Protein AF-A0A507F791-F1 (afdb_monomer)

pLDDT: mean 83.89, std 9.52, range [49.16, 92.06]

Mean predicted aligned error: 5.21 Å

Organism: NCBI:txid246404

Secondary structure (DSSP, 8-state):
-TT-HHHHHTTPPTT-EEEEEEEETTTEEEEEEEE--

Foldseek 3Di:
DVPDVVCVVVVPDAQDKDWDWDQDPVPRIDIDIDGDD

Sequence (37 aa):
MQSDPVARYYGLKRGQVVKITRPSETAGRYNTYRICL

Radius of gyration: 11.69 Å; Cα contacts (8 Å, |Δi|>4): 46; chains: 1; bounding box: 20×16×30 Å

Structure (mmCIF, N/CA/C/O backbone):
data_AF-A0A507F791-F1
#
_entry.id   AF-A0A507F791-F1
#
loop_
_atom_site.group_PDB
_atom_site.id
_atom_site.type_symbol
_atom_site.label_atom_id
_atom_site.label_alt_id
_atom_site.label_comp_id
_atom_site.label_asym_id
_atom_site.label_entity_id
_atom_site.label_seq_id
_atom_site.pdbx_PDB_ins_code
_atom_site.Cartn_x
_atom_site.Cartn_y
_atom_site.Cartn_z
_atom_site.occupancy
_atom_site.B_iso_or_equiv
_atom_site.auth_seq_id
_atom_site.auth_comp_id
_atom_site.auth_asym_id
_atom_site.auth_atom_id
_atom_site.pdbx_PDB_model_num
ATOM 1 N N . MET A 1 1 ? 2.673 -1.053 13.903 1.00 49.16 1 MET A N 1
ATOM 2 C CA . MET A 1 1 ? 1.315 -0.855 13.355 1.00 49.16 1 MET A CA 1
ATOM 3 C C . MET A 1 1 ? 0.692 0.485 13.769 1.00 49.16 1 MET A C 1
ATOM 5 O O . MET A 1 1 ? 0.242 1.194 12.887 1.00 49.16 1 MET A O 1
ATOM 9 N N . GLN A 1 2 ? 0.825 0.944 15.026 1.00 51.28 2 GLN A N 1
ATOM 10 C CA . GLN A 1 2 ? 0.609 2.369 15.394 1.00 51.28 2 GLN A CA 1
ATOM 11 C C . GLN A 1 2 ? 1.725 3.343 14.940 1.00 51.28 2 GLN A C 1
ATOM 13 O O . GLN A 1 2 ? 1.551 4.562 15.005 1.00 51.28 2 GLN A O 1
ATOM 18 N N . SER A 1 3 ? 2.869 2.816 14.486 1.00 67.69 3 SER A N 1
ATOM 19 C CA . SER A 1 3 ? 4.055 3.597 14.089 1.00 67.69 3 SER A CA 1
ATOM 20 C C . SER A 1 3 ? 4.198 3.838 12.587 1.00 67.69 3 SER A C 1
ATOM 22 O O . SER A 1 3 ? 5.172 4.468 12.195 1.00 67.69 3 SER A O 1
ATOM 24 N N . ASP A 1 4 ? 3.292 3.335 11.741 1.00 81.06 4 ASP A N 1
ATOM 25 C CA . ASP A 1 4 ? 3.378 3.609 10.303 1.00 81.06 4 ASP A CA 1
ATOM 26 C C . ASP A 1 4 ? 2.985 5.078 10.057 1.00 81.06 4 ASP A C 1
ATOM 28 O O . ASP A 1 4 ? 1.820 5.440 10.262 1.00 81.06 4 ASP A O 1
ATOM 32 N N . PRO A 1 5 ? 3.920 5.949 9.628 1.00 85.56 5 PRO A N 1
ATOM 33 C CA . PRO A 1 5 ? 3.628 7.369 9.441 1.00 85.56 5 PRO A CA 1
ATOM 34 C C . PRO A 1 5 ? 2.582 7.576 8.345 1.00 85.56 5 PRO A C 1
ATOM 36 O O . PRO A 1 5 ? 1.748 8.468 8.452 1.00 85.56 5 PRO A O 1
A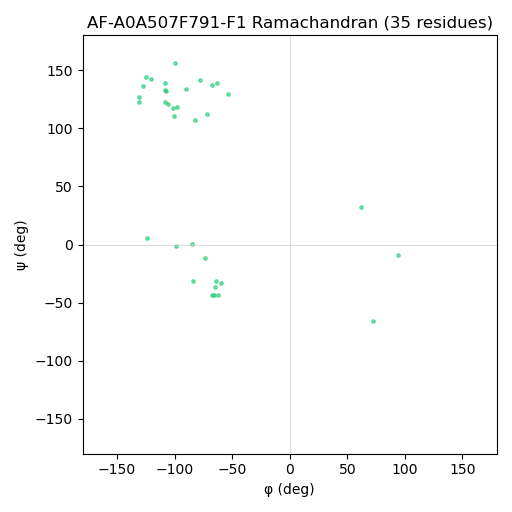TOM 39 N N . VAL A 1 6 ? 2.566 6.697 7.337 1.00 86.12 6 VAL A N 1
ATOM 40 C CA . VAL A 1 6 ? 1.567 6.700 6.263 1.00 86.12 6 VAL A CA 1
ATOM 41 C C . VAL A 1 6 ? 0.179 6.371 6.815 1.00 86.12 6 VAL A C 1
ATOM 43 O O . VAL A 1 6 ? -0.782 7.063 6.499 1.00 86.12 6 VAL A O 1
ATOM 46 N N . ALA A 1 7 ? 0.060 5.375 7.698 1.00 86.19 7 ALA A N 1
ATOM 47 C CA . ALA A 1 7 ? -1.221 5.038 8.315 1.00 86.19 7 ALA A CA 1
ATOM 48 C C . ALA A 1 7 ? -1.753 6.171 9.202 1.00 86.19 7 ALA A C 1
ATOM 50 O O . ALA A 1 7 ? -2.951 6.445 9.190 1.00 86.19 7 ALA A O 1
ATOM 51 N N . ARG A 1 8 ? -0.858 6.874 9.910 1.00 83.69 8 ARG A N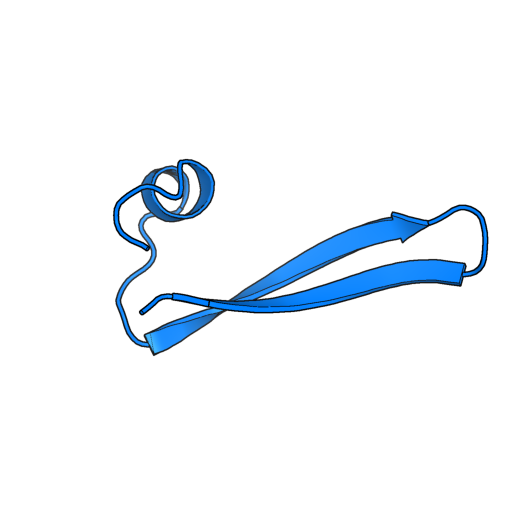 1
ATOM 52 C CA . ARG A 1 8 ? -1.204 8.062 10.700 1.00 83.69 8 ARG A CA 1
ATOM 53 C C . ARG A 1 8 ? -1.624 9.239 9.823 1.00 83.69 8 ARG A C 1
ATOM 55 O O . ARG A 1 8 ? -2.612 9.890 10.137 1.00 83.69 8 ARG A O 1
ATOM 62 N N . TYR A 1 9 ? -0.906 9.484 8.731 1.00 88.12 9 TYR A N 1
ATOM 63 C CA . TYR A 1 9 ? -1.214 10.557 7.787 1.00 88.12 9 TYR A CA 1
ATOM 64 C C . TYR A 1 9 ? -2.588 10.367 7.135 1.00 88.12 9 TYR A C 1
ATOM 66 O O . TYR A 1 9 ? -3.372 11.306 7.058 1.00 88.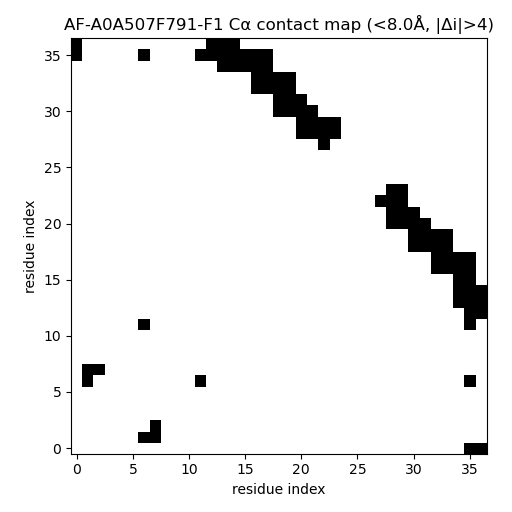12 9 TYR A O 1
ATOM 74 N N . TYR A 1 10 ? -2.910 9.136 6.733 1.00 87.00 10 TYR A N 1
ATOM 75 C CA . TYR A 1 10 ? -4.208 8.800 6.142 1.00 87.00 10 TYR A CA 1
ATOM 76 C C . TYR A 1 10 ? -5.309 8.491 7.173 1.00 87.00 10 TYR A C 1
ATOM 78 O O . TYR A 1 10 ? -6.431 8.183 6.779 1.00 87.00 10 TYR A O 1
ATOM 86 N N . GLY A 1 11 ? -5.024 8.556 8.480 1.00 87.19 11 GLY A N 1
ATOM 87 C CA . GLY A 1 11 ? -6.016 8.319 9.537 1.00 87.19 11 GLY A CA 1
ATOM 88 C C . GLY A 1 11 ? -6.623 6.910 9.531 1.00 87.19 11 GLY A C 1
ATOM 89 O O . GLY A 1 11 ? -7.799 6.742 9.863 1.00 87.19 11 GLY A O 1
ATOM 90 N N . LEU A 1 12 ? -5.845 5.901 9.129 1.00 88.25 12 LEU A N 1
ATOM 91 C CA . LEU A 1 12 ? -6.331 4.531 8.980 1.00 88.25 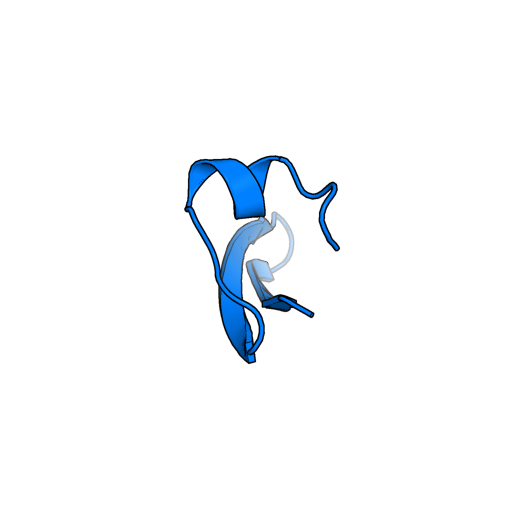12 LEU A CA 1
ATOM 92 C C . LEU A 1 12 ? -6.695 3.911 10.333 1.00 88.25 12 LEU A C 1
ATOM 94 O O . LEU A 1 12 ? -5.960 4.021 11.315 1.00 88.25 12 LEU A O 1
ATOM 98 N N . LYS A 1 13 ? -7.824 3.205 10.361 1.00 83.56 13 LYS A N 1
ATOM 99 C CA . LYS A 1 13 ? -8.330 2.458 11.514 1.00 83.56 13 LYS A CA 1
ATOM 100 C C . LYS A 1 13 ? -8.001 0.972 11.392 1.00 83.56 13 LYS A C 1
ATOM 102 O O . LYS A 1 13 ? -7.838 0.431 10.296 1.00 83.56 13 LYS A O 1
ATOM 107 N N . ARG A 1 14 ? -7.953 0.295 12.543 1.00 83.69 14 ARG A N 1
ATOM 108 C CA . ARG A 1 14 ? -7.749 -1.155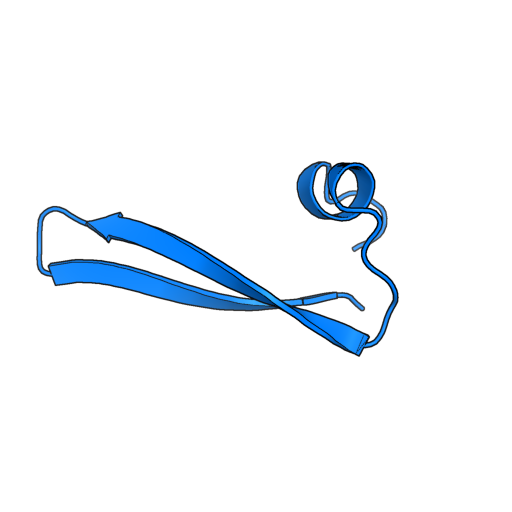 12.625 1.00 83.69 14 ARG A CA 1
ATOM 109 C C . ARG A 1 14 ? -8.784 -1.889 11.760 1.00 83.69 14 ARG A C 1
ATOM 111 O O . ARG A 1 14 ? -9.976 -1.618 11.866 1.00 83.6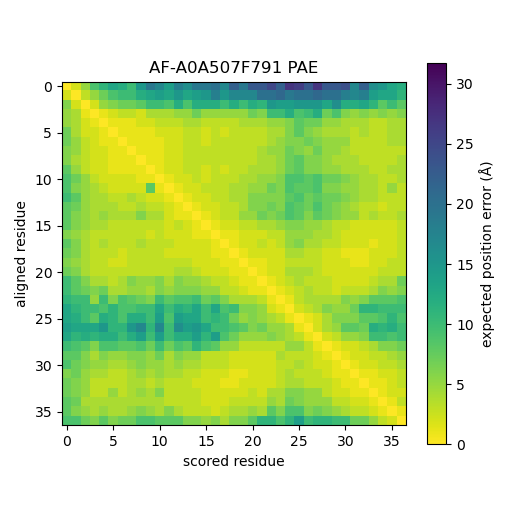9 14 ARG A O 1
ATOM 118 N N . GLY A 1 15 ? -8.322 -2.805 10.914 1.00 85.25 15 GLY A N 1
ATOM 119 C CA . GLY A 1 15 ? -9.142 -3.575 9.974 1.00 85.25 15 GLY A CA 1
ATOM 120 C C . GLY A 1 15 ? -9.246 -2.977 8.569 1.00 85.25 15 GLY A C 1
ATOM 121 O O . GLY A 1 15 ? -9.724 -3.656 7.664 1.00 85.25 15 GLY A O 1
ATOM 122 N N . GLN A 1 16 ? -8.767 -1.750 8.340 1.00 87.31 16 GLN A N 1
ATOM 123 C CA . GLN A 1 16 ? -8.714 -1.185 6.992 1.00 87.31 16 GLN A CA 1
ATOM 124 C C . GLN A 1 16 ? -7.528 -1.747 6.200 1.00 87.31 16 GLN A C 1
ATOM 126 O O . GLN A 1 16 ? -6.435 -1.952 6.734 1.00 87.31 16 GLN A O 1
ATOM 131 N N . VAL A 1 17 ? -7.747 -1.986 4.906 1.00 89.25 17 VAL A N 1
ATOM 132 C CA . VAL A 1 17 ? -6.734 -2.505 3.980 1.00 89.25 17 VAL A CA 1
ATOM 133 C C . VAL A 1 17 ? -6.292 -1.391 3.044 1.00 89.25 17 VAL A C 1
ATOM 135 O O . VAL A 1 17 ? -7.122 -0.711 2.445 1.00 89.25 17 VAL A O 1
ATOM 138 N N . VAL A 1 18 ? -4.979 -1.233 2.883 1.00 90.75 18 VAL A N 1
ATOM 139 C CA . VAL A 1 18 ? -4.392 -0.296 1.924 1.00 90.75 18 VAL A CA 1
ATOM 140 C C . VAL A 1 18 ? -3.755 -1.019 0.757 1.00 90.75 18 VAL A C 1
ATOM 142 O O . VAL A 1 18 ? -3.061 -2.023 0.928 1.00 90.75 18 VAL A O 1
ATOM 145 N N . LYS A 1 19 ? -3.955 -0.457 -0.436 1.00 91.88 19 LYS A N 1
ATOM 146 C CA . LYS A 1 19 ? -3.251 -0.848 -1.653 1.00 91.88 19 LYS A CA 1
ATOM 147 C C . LYS A 1 19 ? -2.088 0.107 -1.890 1.00 91.88 19 LYS A C 1
ATOM 149 O O . LYS A 1 19 ? -2.288 1.293 -2.128 1.00 91.88 19 LYS A O 1
ATOM 154 N N . ILE A 1 20 ? -0.877 -0.429 -1.887 1.00 91.25 20 ILE A N 1
ATOM 155 C CA . ILE A 1 20 ? 0.348 0.293 -2.215 1.00 91.25 20 ILE A CA 1
ATOM 156 C C . IL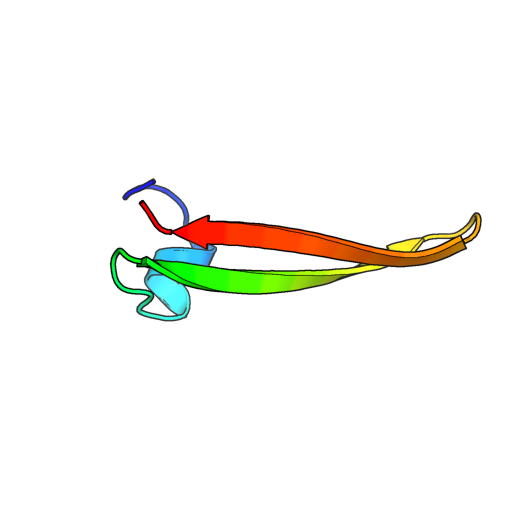E A 1 20 ? 0.703 -0.066 -3.652 1.00 91.25 20 ILE A C 1
ATOM 158 O O . ILE A 1 20 ? 1.063 -1.207 -3.939 1.00 91.25 20 ILE A O 1
ATOM 162 N N . THR A 1 21 ? 0.572 0.902 -4.557 1.00 91.81 21 THR A N 1
ATOM 163 C CA . THR A 1 21 ? 0.962 0.744 -5.963 1.00 91.81 21 THR A CA 1
ATOM 164 C C . THR A 1 21 ? 2.252 1.509 -6.189 1.00 91.81 21 THR A C 1
ATOM 166 O O . THR A 1 21 ? 2.281 2.718 -5.977 1.00 91.81 21 THR A O 1
ATOM 169 N N . ARG A 1 22 ? 3.306 0.819 -6.623 1.00 91.56 22 ARG A N 1
ATOM 170 C CA . ARG A 1 22 ? 4.580 1.446 -6.989 1.00 91.56 22 ARG A CA 1
ATOM 171 C C . ARG A 1 22 ? 4.983 1.065 -8.412 1.00 91.56 22 ARG A C 1
ATOM 173 O O . ARG A 1 22 ? 4.702 -0.067 -8.820 1.00 91.56 22 ARG A O 1
ATOM 180 N N . PRO A 1 23 ? 5.607 1.977 -9.175 1.00 88.62 23 PRO A N 1
ATOM 181 C CA . PRO A 1 23 ? 6.221 1.600 -10.436 1.00 88.62 23 PRO A CA 1
ATOM 182 C C . PRO A 1 23 ? 7.353 0.608 -10.152 1.00 88.62 23 PRO A C 1
ATOM 184 O O . PRO A 1 23 ? 8.075 0.735 -9.164 1.00 88.62 23 PRO A O 1
ATOM 187 N N . SER A 1 24 ? 7.465 -0.420 -10.980 1.00 82.38 24 SER A N 1
ATOM 188 C CA . SER A 1 24 ? 8.532 -1.414 -10.909 1.00 82.38 24 SER A CA 1
ATOM 189 C C . SER A 1 24 ? 9.106 -1.572 -12.304 1.00 82.38 24 SER A C 1
ATOM 191 O O . SER A 1 24 ? 8.348 -1.813 -13.239 1.00 82.38 24 SER A O 1
ATOM 193 N N . GLU A 1 25 ? 10.424 -1.444 -12.445 1.00 78.62 25 GLU A N 1
ATOM 194 C CA . GLU A 1 25 ? 11.092 -1.526 -13.751 1.00 78.62 25 GLU A CA 1
ATOM 195 C C . GLU A 1 25 ? 10.857 -2.869 -14.452 1.00 78.62 25 GLU A C 1
ATOM 197 O O . GLU A 1 25 ? 10.719 -2.911 -15.667 1.00 78.62 25 GLU A O 1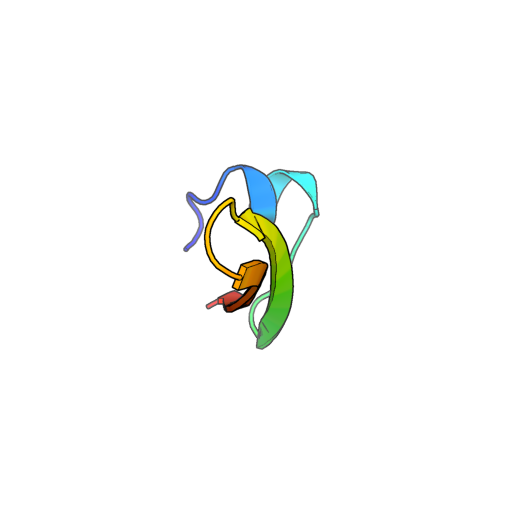
ATOM 202 N N . THR A 1 26 ? 10.738 -3.965 -13.701 1.00 81.81 26 THR A N 1
ATOM 203 C CA . THR A 1 26 ? 10.610 -5.314 -14.276 1.00 81.81 26 THR A CA 1
ATOM 204 C C . THR A 1 26 ? 9.175 -5.683 -14.659 1.00 81.81 26 THR A C 1
ATOM 206 O O . THR A 1 26 ? 8.963 -6.453 -15.588 1.00 81.81 26 THR A O 1
ATOM 209 N N . ALA A 1 27 ? 8.177 -5.169 -13.935 1.00 76.19 27 ALA A N 1
ATOM 210 C CA . ALA A 1 27 ? 6.777 -5.602 -14.054 1.00 76.19 27 ALA A CA 1
ATOM 211 C C . ALA A 1 27 ? 5.800 -4.454 -14.367 1.00 76.19 27 ALA A C 1
ATOM 213 O O . ALA A 1 27 ? 4.581 -4.631 -14.331 1.00 76.19 27 ALA A O 1
ATOM 214 N N . GLY A 1 28 ? 6.311 -3.247 -14.616 1.00 85.31 28 GLY A N 1
ATOM 215 C CA . GLY A 1 28 ? 5.528 -2.025 -14.778 1.00 85.31 28 GLY A CA 1
ATOM 216 C C . GLY A 1 28 ? 4.949 -1.524 -13.453 1.00 85.31 28 GLY A C 1
ATOM 217 O O . GLY A 1 28 ? 5.337 -0.466 -12.960 1.00 85.31 28 GLY A O 1
ATOM 218 N N . ARG A 1 29 ? 4.026 -2.275 -12.837 1.00 85.81 29 ARG A N 1
ATOM 219 C CA . ARG A 1 29 ? 3.356 -1.895 -11.580 1.00 85.81 29 ARG A CA 1
ATOM 220 C C . ARG A 1 29 ? 3.400 -3.029 -10.571 1.00 85.81 29 ARG A C 1
ATOM 222 O O . ARG A 1 29 ? 2.864 -4.106 -10.805 1.00 85.81 29 ARG A O 1
ATOM 229 N N . TYR A 1 30 ? 3.966 -2.749 -9.405 1.00 89.88 30 TYR A N 1
ATOM 230 C CA . TYR A 1 30 ? 3.954 -3.661 -8.275 1.00 89.88 30 TYR A CA 1
ATOM 231 C C . TYR A 1 30 ? 2.894 -3.220 -7.265 1.00 89.88 30 TYR A C 1
ATOM 233 O O . TYR A 1 30 ? 2.965 -2.122 -6.705 1.00 89.88 30 TYR A O 1
ATOM 241 N N . ASN A 1 31 ? 1.904 -4.086 -7.048 1.00 92.06 31 ASN A N 1
ATOM 242 C CA . ASN A 1 31 ? 0.788 -3.841 -6.141 1.00 92.06 31 ASN A CA 1
ATOM 243 C C . ASN A 1 31 ? 0.931 -4.718 -4.895 1.00 92.06 31 ASN A C 1
ATOM 245 O O . ASN A 1 31 ? 0.950 -5.941 -4.996 1.00 92.06 31 ASN A O 1
ATOM 249 N N . THR A 1 32 ? 0.974 -4.101 -3.716 1.00 91.69 32 THR A N 1
ATOM 250 C CA . THR A 1 32 ? 0.958 -4.803 -2.424 1.00 91.69 32 THR A CA 1
ATOM 251 C C . THR A 1 32 ? -0.238 -4.365 -1.608 1.00 91.69 32 THR A C 1
ATOM 253 O O . THR A 1 32 ? -0.576 -3.183 -1.587 1.00 91.69 32 THR A O 1
ATOM 256 N N . TYR A 1 33 ? -0.837 -5.302 -0.884 1.00 90.75 33 TYR A N 1
ATOM 257 C CA . TYR A 1 33 ? -1.910 -5.020 0.058 1.00 90.75 33 TYR A CA 1
ATOM 258 C C . TYR A 1 33 ? -1.388 -5.190 1.483 1.00 90.75 33 TYR A C 1
ATOM 260 O O . TYR A 1 33 ? -0.704 -6.170 1.780 1.00 90.75 33 TYR A O 1
ATOM 268 N N . ARG A 1 34 ? -1.672 -4.224 2.360 1.00 88.25 34 ARG A N 1
ATOM 269 C CA . ARG A 1 34 ? -1.337 -4.302 3.790 1.00 88.25 34 ARG A CA 1
ATOM 270 C C . ARG A 1 34 ? -2.585 -4.033 4.615 1.00 88.25 34 ARG A C 1
ATOM 272 O O . ARG A 1 34 ? -3.339 -3.114 4.309 1.00 88.25 34 ARG A O 1
ATOM 279 N N . ILE A 1 35 ? -2.789 -4.832 5.656 1.00 86.56 35 ILE A N 1
ATOM 280 C CA . ILE A 1 35 ? -3.851 -4.619 6.639 1.00 86.56 35 ILE A CA 1
ATOM 281 C C . ILE A 1 35 ? -3.318 -3.752 7.779 1.00 86.56 35 ILE A C 1
ATOM 283 O O . ILE A 1 35 ? -2.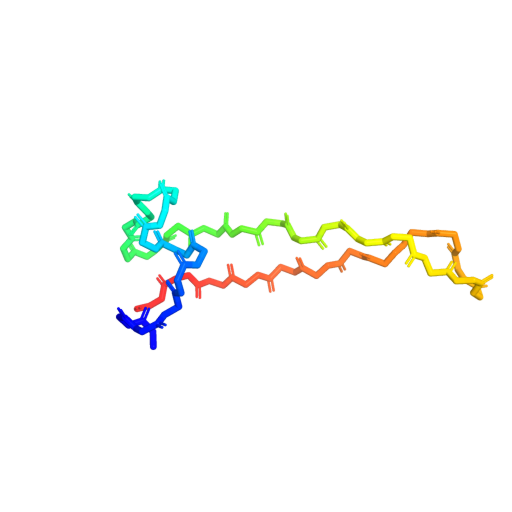213 -3.979 8.271 1.00 86.56 35 ILE A O 1
ATOM 287 N N . CYS A 1 36 ? -4.087 -2.745 8.185 1.00 82.12 36 CYS A N 1
ATOM 288 C CA . CYS A 1 36 ? -3.790 -1.962 9.374 1.00 82.12 36 CYS A CA 1
ATOM 289 C C . CYS A 1 36 ? -4.320 -2.733 10.592 1.00 82.12 36 CYS A C 1
ATOM 291 O O . CYS A 1 36 ? -5.534 -2.826 10.773 1.00 82.12 36 CYS A O 1
ATOM 293 N N . LEU A 1 37 ? -3.431 -3.328 11.393 1.00 76.44 37 LEU A N 1
ATOM 294 C CA . LEU A 1 37 ? -3.771 -3.930 12.693 1.00 76.44 37 LEU A CA 1
ATOM 295 C C . LEU A 1 37 ? -3.401 -3.004 13.851 1.00 76.44 37 LEU A C 1
ATOM 297 O O . LEU A 1 37 ? -2.656 -2.027 13.638 1.00 76.44 37 LEU A O 1
#

Nearest PDB structures (foldseek):
  8uha-assembly1_E  TM=9.375E-01  e=3.094E-03  Sus scrofa
  8uis-assembly1_E  TM=9.432E-01  e=3.520E-03  Sus scrofa
  6z9u-assembly1_C  TM=6.016E-01  e=5.921E+00  Homo sapiens

InterPro domains:
  IPR000783 RNA polymerase, subunit H/Rpb5 C-terminal [PF01191] (2-36)
  IPR014381 DNA-directed RNA polymerase subunit Rpo5/Rpb5 [PTHR10535] (1-36)
  IPR035913 RPB5-like RNA polymerase subunit superfamily [G3DSA:3.90.940.20] (1-37)
  IPR035913 RPB5-like RNA polymerase subunit superfamily [SSF55287] (2-37)

Solvent-accessible surface area (backbone atoms only — not comparable to full-atom values): 2420 Å² total; per-residue (Å²): 103,95,76,41,65,67,46,61,73,69,65,66,51,75,78,43,72,46,79,48,76,41,82,32,94,90,68,56,63,46,76,47,76,48,73,38,95